Prot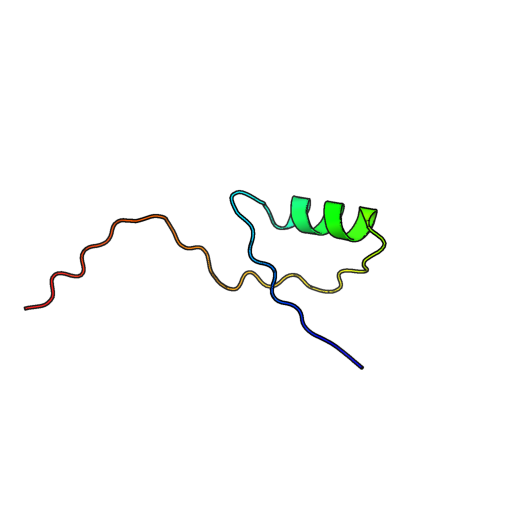ein AF-A0A934B4D3-F1 (afdb_monomer_lite)

pLDDT: mean 74.6, std 15.48, range [41.47, 93.69]

Structure (mmCIF, N/CA/C/O backbone):
data_AF-A0A934B4D3-F1
#
_entry.id   AF-A0A934B4D3-F1
#
loop_
_atom_site.group_PDB
_atom_site.id
_atom_site.type_symbol
_atom_site.label_atom_id
_atom_site.label_alt_id
_atom_site.label_comp_id
_atom_site.label_asym_id
_atom_site.label_entity_id
_atom_site.label_seq_id
_atom_site.pdbx_PDB_ins_code
_atom_site.Cartn_x
_atom_site.Cartn_y
_atom_site.Cartn_z
_atom_site.occupancy
_atom_site.B_iso_or_equiv
_atom_site.auth_seq_id
_atom_site.auth_comp_id
_atom_site.auth_asym_id
_atom_site.auth_atom_id
_atom_site.pdbx_PDB_model_num
ATOM 1 N N . MET A 1 1 ? 6.603 -17.314 -8.263 1.00 57.25 1 MET A N 1
ATOM 2 C CA . MET A 1 1 ? 7.158 -16.309 -9.188 1.00 57.25 1 MET A CA 1
ATOM 3 C C . MET A 1 1 ? 6.853 -14.974 -8.556 1.00 57.25 1 MET A C 1
ATOM 5 O O . MET A 1 1 ? 5.678 -14.658 -8.413 1.00 57.25 1 MET A O 1
ATOM 9 N N . ASP A 1 2 ? 7.878 -14.276 -8.086 1.00 74.94 2 ASP A N 1
ATOM 10 C CA . ASP A 1 2 ? 7.697 -13.030 -7.346 1.00 74.94 2 ASP A CA 1
ATOM 11 C C . ASP A 1 2 ? 7.809 -11.868 -8.330 1.00 74.94 2 ASP A C 1
ATOM 13 O O . ASP A 1 2 ? 8.825 -11.708 -9.006 1.00 74.94 2 ASP A O 1
ATOM 17 N N . ILE A 1 3 ? 6.719 -11.116 -8.476 1.00 81.31 3 ILE A N 1
ATOM 18 C CA . ILE A 1 3 ? 6.622 -9.988 -9.403 1.00 81.31 3 ILE A CA 1
ATOM 19 C C . ILE A 1 3 ? 6.546 -8.716 -8.570 1.00 81.31 3 ILE A C 1
ATOM 21 O O . ILE A 1 3 ? 5.662 -8.572 -7.727 1.00 81.31 3 ILE A O 1
ATOM 25 N N . ASN A 1 4 ? 7.470 -7.794 -8.826 1.00 81.19 4 ASN A N 1
ATOM 26 C CA . ASN A 1 4 ? 7.513 -6.501 -8.15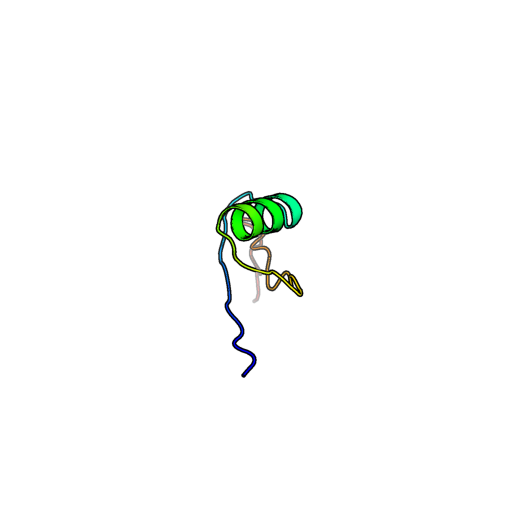8 1.00 81.19 4 ASN A CA 1
ATOM 27 C C . ASN A 1 4 ? 6.784 -5.452 -9.003 1.00 81.19 4 ASN A C 1
ATOM 29 O O . ASN A 1 4 ? 7.006 -5.359 -10.210 1.00 81.19 4 ASN A O 1
ATOM 33 N N . TYR A 1 5 ? 5.957 -4.635 -8.354 1.00 82.88 5 TYR A N 1
ATOM 34 C CA . TYR A 1 5 ? 5.250 -3.514 -8.972 1.00 82.88 5 TYR A CA 1
ATOM 35 C C . TYR A 1 5 ? 5.659 -2.207 -8.290 1.00 82.88 5 TYR A C 1
ATOM 37 O O . TYR A 1 5 ? 5.824 -2.167 -7.072 1.00 82.88 5 TYR A O 1
ATOM 45 N N . ILE A 1 6 ? 5.791 -1.131 -9.069 1.00 81.88 6 ILE A N 1
ATOM 46 C CA . ILE A 1 6 ? 6.043 0.221 -8.555 1.00 81.88 6 ILE A CA 1
ATOM 47 C C . ILE A 1 6 ? 4.745 1.017 -8.666 1.00 81.88 6 ILE A C 1
ATOM 49 O O . ILE A 1 6 ? 4.211 1.187 -9.762 1.00 81.88 6 ILE A O 1
ATOM 53 N N . LEU A 1 7 ? 4.248 1.522 -7.536 1.00 81.06 7 LEU A N 1
ATOM 54 C CA . LEU A 1 7 ? 3.049 2.351 -7.471 1.00 81.06 7 LEU A CA 1
ATOM 55 C C . LEU A 1 7 ? 3.444 3.805 -7.189 1.00 81.06 7 LEU A C 1
ATOM 57 O O . LEU A 1 7 ? 4.038 4.098 -6.154 1.00 81.06 7 LEU A O 1
ATOM 61 N N . LYS A 1 8 ? 3.090 4.719 -8.096 1.00 82.62 8 LYS A N 1
ATOM 62 C CA . LYS A 1 8 ? 3.215 6.164 -7.870 1.00 82.62 8 LYS A CA 1
ATOM 63 C C . LYS A 1 8 ? 1.888 6.702 -7.351 1.00 82.62 8 LYS A C 1
ATOM 65 O O . LYS A 1 8 ? 0.861 6.543 -8.004 1.00 82.62 8 LYS A O 1
ATOM 70 N N . VAL A 1 9 ? 1.918 7.344 -6.192 1.00 79.44 9 VAL A N 1
ATOM 71 C CA . VAL A 1 9 ? 0.746 7.939 -5.540 1.00 79.44 9 VAL A CA 1
ATOM 72 C C . VAL A 1 9 ? 1.053 9.374 -5.144 1.00 79.44 9 VAL A C 1
ATOM 74 O O . VAL A 1 9 ? 2.198 9.701 -4.841 1.00 79.44 9 VAL A O 1
ATOM 77 N N . LYS A 1 10 ? 0.027 10.224 -5.135 1.00 81.44 10 LYS A N 1
ATOM 78 C CA . LYS A 1 10 ? 0.102 11.579 -4.582 1.00 81.44 10 LYS A CA 1
ATOM 79 C C . LYS A 1 10 ? -0.570 11.590 -3.216 1.00 81.44 10 LYS A C 1
ATOM 81 O O . LYS A 1 10 ? -1.614 10.963 -3.058 1.00 81.44 10 LYS A O 1
ATOM 86 N N . ASP A 1 11 ? 0.062 12.254 -2.250 1.00 77.81 11 ASP A N 1
ATOM 87 C CA . ASP A 1 11 ? -0.483 12.529 -0.911 1.00 77.81 11 ASP A CA 1
ATOM 88 C C . ASP A 1 11 ? -0.953 11.303 -0.101 1.00 77.81 11 ASP A C 1
ATOM 90 O O . ASP A 1 11 ? -1.678 11.438 0.883 1.00 77.81 11 ASP A O 1
ATOM 94 N N . ALA A 1 12 ? -0.524 10.094 -0.471 1.00 79.69 12 ALA A N 1
ATOM 95 C CA . ALA A 1 12 ? -0.908 8.865 0.213 1.00 79.69 12 ALA A CA 1
ATOM 96 C C . ALA A 1 12 ? 0.190 8.393 1.172 1.00 79.69 12 ALA A C 1
ATOM 98 O O . ALA A 1 12 ? 1.379 8.398 0.844 1.00 79.69 12 ALA A O 1
ATOM 99 N N . LYS A 1 13 ? -0.212 7.935 2.362 1.00 83.88 13 LYS A N 1
ATOM 100 C CA . LYS A 1 13 ? 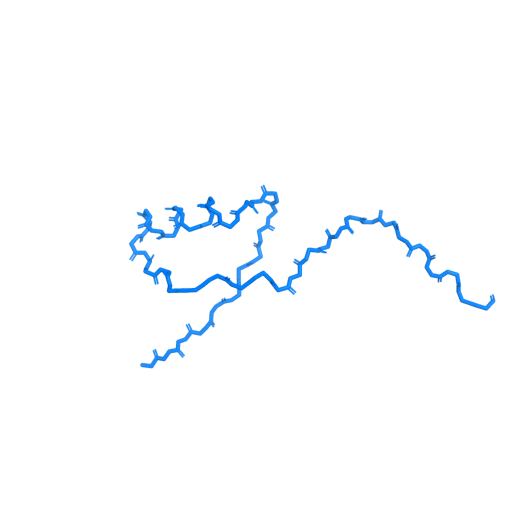0.697 7.282 3.311 1.00 83.88 13 LYS A CA 1
ATOM 101 C C . LYS A 1 13 ? 0.756 5.785 3.025 1.00 83.88 13 LYS A C 1
ATOM 103 O O . LYS A 1 13 ? -0.222 5.192 2.573 1.00 83.88 13 LYS A O 1
ATOM 108 N N . ALA A 1 14 ? 1.870 5.145 3.383 1.00 83.19 14 ALA A N 1
ATOM 109 C CA . ALA A 1 14 ? 2.045 3.697 3.231 1.00 83.19 14 ALA A CA 1
ATOM 110 C C . ALA A 1 14 ? 0.877 2.884 3.832 1.00 83.19 14 ALA A C 1
ATOM 112 O O . ALA A 1 14 ? 0.422 1.916 3.228 1.00 83.19 14 ALA A O 1
ATOM 113 N N . ALA A 1 15 ? 0.338 3.324 4.975 1.00 87.25 15 ALA A N 1
ATOM 114 C CA . ALA A 1 15 ? -0.803 2.687 5.634 1.00 87.25 15 ALA A CA 1
ATOM 115 C C . ALA A 1 15 ? -2.094 2.719 4.792 1.00 87.25 15 ALA A C 1
ATOM 117 O O . ALA A 1 15 ? -2.851 1.747 4.787 1.00 87.25 15 ALA A O 1
ATOM 118 N N . ASP A 1 16 ? -2.341 3.810 4.068 1.00 88.31 16 ASP A N 1
ATOM 119 C CA . ASP A 1 16 ? -3.540 3.972 3.238 1.00 88.31 16 ASP A CA 1
ATOM 1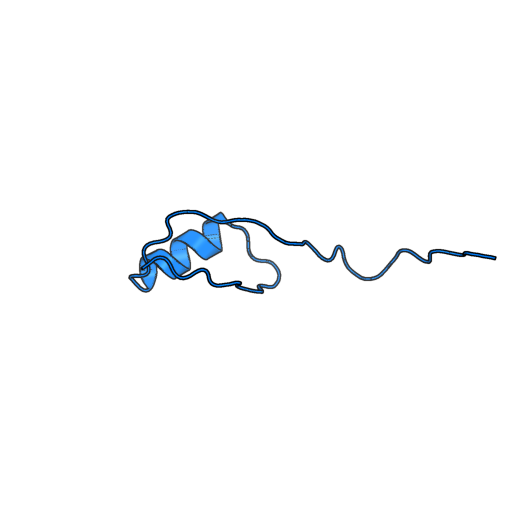20 C C . ASP A 1 16 ? -3.436 3.123 1.967 1.00 88.31 16 ASP A C 1
ATOM 122 O O . ASP A 1 16 ? -4.397 2.456 1.571 1.00 88.31 16 ASP A O 1
ATOM 126 N N . ILE A 1 17 ? -2.236 3.066 1.380 1.00 87.81 17 ILE A N 1
ATOM 127 C CA . ILE A 1 17 ? -1.916 2.184 0.250 1.00 87.81 17 ILE A CA 1
ATOM 128 C C . ILE A 1 17 ? -2.130 0.724 0.656 1.00 87.81 17 ILE A C 1
ATOM 130 O O . ILE A 1 17 ? -2.814 -0.022 -0.044 1.00 87.81 17 ILE A O 1
ATOM 134 N N . GLN A 1 18 ? -1.600 0.324 1.816 1.00 88.25 18 GLN A N 1
ATOM 135 C CA . GLN A 1 18 ? -1.734 -1.039 2.321 1.00 88.25 18 GLN A CA 1
ATOM 136 C C . GLN A 1 18 ? -3.202 -1.433 2.508 1.00 88.25 18 GLN A C 1
ATOM 138 O O . GLN A 1 18 ? -3.612 -2.490 2.031 1.00 88.25 18 GLN A O 1
ATOM 143 N N . LYS A 1 19 ? -4.002 -0.578 3.156 1.00 90.88 19 LYS A N 1
ATOM 144 C CA . LYS A 1 19 ? -5.437 -0.825 3.362 1.00 90.88 19 LYS A CA 1
ATOM 145 C C . LYS A 1 19 ? -6.197 -0.952 2.0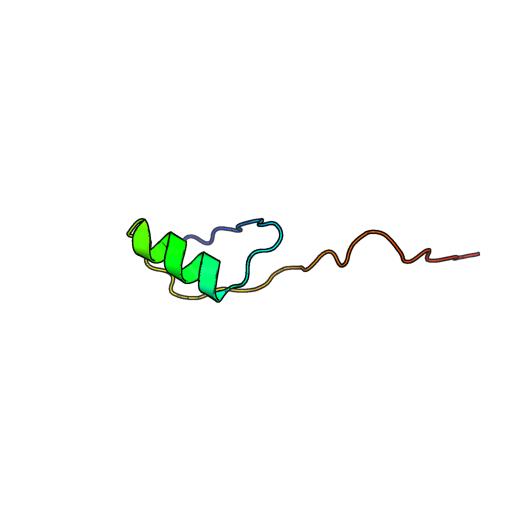45 1.00 90.88 19 LYS A C 1
ATOM 147 O O . LYS A 1 19 ? -7.005 -1.863 1.900 1.00 90.88 19 LYS A O 1
ATOM 152 N N . THR A 1 20 ? -5.927 -0.066 1.089 1.00 90.50 20 THR A N 1
ATOM 153 C CA . THR A 1 20 ? -6.615 -0.053 -0.211 1.00 90.50 20 THR A CA 1
ATOM 154 C C . THR A 1 20 ? -6.305 -1.314 -1.015 1.00 90.50 20 THR A C 1
ATOM 156 O O . THR A 1 20 ? -7.215 -1.961 -1.529 1.00 90.50 20 THR A O 1
ATOM 159 N N . LEU A 1 21 ? -5.030 -1.710 -1.073 1.00 90.25 21 LEU A N 1
ATOM 160 C CA . LEU A 1 21 ? -4.613 -2.932 -1.762 1.00 90.25 21 LEU A CA 1
ATOM 161 C C . LEU A 1 21 ? -5.199 -4.181 -1.088 1.00 90.25 21 LEU A C 1
ATOM 163 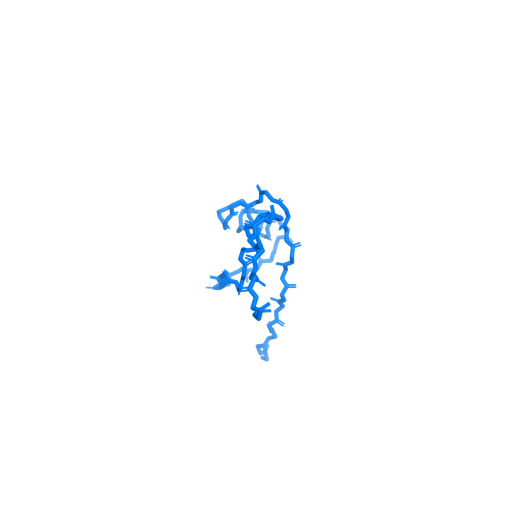O O . LEU A 1 21 ? -5.711 -5.059 -1.779 1.00 90.25 21 LEU A O 1
ATOM 167 N N . GLN A 1 22 ? -5.218 -4.231 0.247 1.00 91.25 22 GLN A N 1
ATOM 168 C CA . GLN A 1 22 ? -5.866 -5.320 0.984 1.00 91.25 22 GLN A CA 1
ATOM 169 C C . GLN A 1 22 ? -7.375 -5.391 0.714 1.00 91.25 22 GLN A C 1
ATOM 171 O O . GLN A 1 22 ? -7.895 -6.482 0.488 1.00 91.25 22 GLN A O 1
ATOM 176 N N . ALA A 1 23 ? -8.070 -4.249 0.685 1.00 93.69 23 ALA A N 1
ATOM 177 C CA . ALA A 1 23 ? -9.496 -4.182 0.361 1.00 93.69 23 ALA A CA 1
ATOM 178 C C . ALA A 1 23 ? -9.797 -4.655 -1.073 1.00 93.69 23 ALA A C 1
ATOM 180 O O . ALA A 1 23 ? -10.854 -5.228 -1.322 1.00 93.69 23 ALA A O 1
ATOM 181 N N . ALA A 1 24 ? -8.849 -4.478 -1.998 1.00 92.50 24 ALA A N 1
ATOM 182 C CA . ALA A 1 24 ? -8.917 -5.001 -3.361 1.00 92.50 24 ALA A CA 1
ATOM 183 C C . ALA A 1 24 ? -8.536 -6.496 -3.476 1.00 92.50 24 ALA A C 1
ATOM 185 O O . ALA A 1 24 ? -8.482 -7.030 -4.583 1.00 92.50 24 ALA A O 1
ATOM 186 N N . GLY A 1 25 ? -8.244 -7.180 -2.363 1.00 91.88 25 GLY A N 1
ATOM 187 C CA . GLY A 1 25 ? -7.823 -8.586 -2.348 1.00 91.88 25 GLY A CA 1
ATOM 188 C C . GLY A 1 25 ? -6.351 -8.809 -2.713 1.00 91.88 25 GLY A C 1
ATOM 189 O O . GLY A 1 25 ? -5.927 -9.948 -2.907 1.00 91.88 25 GLY A O 1
ATOM 190 N N . ILE A 1 26 ? -5.550 -7.743 -2.795 1.00 90.19 26 ILE A N 1
ATOM 191 C CA . ILE A 1 26 ? -4.125 -7.816 -3.119 1.00 90.19 26 ILE A CA 1
ATOM 192 C C . ILE A 1 26 ? -3.332 -8.007 -1.824 1.00 90.19 26 ILE A C 1
ATOM 194 O O . ILE A 1 26 ? -3.333 -7.165 -0.923 1.00 90.19 26 ILE A O 1
ATOM 198 N N . LYS A 1 27 ? -2.610 -9.127 -1.735 1.00 87.12 27 LYS A N 1
ATOM 199 C CA . LYS A 1 27 ? -1.752 -9.434 -0.588 1.00 87.12 27 LYS A CA 1
ATOM 200 C C . LYS A 1 27 ? -0.422 -8.690 -0.704 1.00 87.12 27 LYS A C 1
ATOM 202 O O . LYS A 1 27 ? 0.475 -9.114 -1.426 1.00 87.12 27 LYS A O 1
ATOM 207 N N . VAL A 1 28 ? -0.291 -7.598 0.044 1.00 83.88 28 VAL A N 1
ATOM 208 C CA . VAL A 1 28 ? 0.954 -6.826 0.144 1.00 83.88 28 VAL A CA 1
ATOM 209 C C . VAL A 1 28 ? 1.885 -7.479 1.165 1.00 83.88 28 VAL A C 1
ATOM 211 O O . VAL A 1 28 ? 1.521 -7.611 2.333 1.00 83.88 28 VAL A O 1
ATOM 214 N N . THR A 1 29 ? 3.072 -7.902 0.732 1.00 83.81 29 THR A N 1
ATOM 215 C CA . THR A 1 29 ? 4.091 -8.529 1.596 1.00 83.81 29 THR A CA 1
ATOM 216 C C . THR A 1 29 ? 5.126 -7.531 2.102 1.00 83.81 29 THR A C 1
ATOM 218 O O . THR A 1 29 ? 5.615 -7.674 3.218 1.00 83.81 29 THR A O 1
ATOM 221 N N . SER A 1 30 ? 5.444 -6.515 1.302 1.00 78.06 30 SER A N 1
ATOM 222 C CA . SER A 1 30 ? 6.383 -5.452 1.641 1.00 78.06 30 SER A CA 1
ATOM 223 C C . SER A 1 30 ? 6.022 -4.180 0.875 1.00 78.06 30 SER A C 1
ATOM 225 O O . SER A 1 30 ? 5.557 -4.254 -0.264 1.00 78.06 30 SER A O 1
ATOM 227 N N . ILE A 1 31 ? 6.220 -3.020 1.500 1.00 79.44 31 ILE A N 1
ATOM 228 C CA . ILE A 1 31 ? 6.099 -1.706 0.861 1.00 79.44 31 ILE A CA 1
ATOM 229 C C . ILE A 1 31 ? 7.460 -1.033 0.983 1.00 79.44 31 ILE A C 1
ATOM 231 O O . ILE A 1 31 ? 7.949 -0.814 2.089 1.00 79.44 31 ILE A O 1
ATOM 235 N N . THR A 1 32 ? 8.061 -0.696 -0.153 1.00 79.06 32 THR A N 1
ATOM 236 C CA . THR A 1 32 ? 9.315 0.058 -0.213 1.00 79.06 32 THR A CA 1
ATOM 237 C C . THR A 1 32 ? 9.012 1.451 -0.749 1.00 79.06 32 THR A C 1
ATOM 239 O O . THR A 1 32 ? 8.484 1.592 -1.850 1.00 79.06 32 THR A O 1
ATOM 242 N N . GLU A 1 33 ? 9.312 2.485 0.035 1.00 73.88 33 GLU A N 1
ATOM 243 C CA . GLU A 1 33 ? 9.198 3.881 -0.397 1.00 73.88 33 GLU A CA 1
ATOM 244 C C . GLU A 1 33 ? 10.410 4.209 -1.278 1.00 73.88 33 GLU A C 1
ATOM 246 O O . GLU A 1 33 ? 11.539 4.239 -0.796 1.00 73.88 33 GLU A O 1
ATOM 251 N N . VAL A 1 34 ? 10.190 4.368 -2.588 1.00 71.06 34 VAL A N 1
ATOM 252 C CA . VAL A 1 34 ? 11.291 4.485 -3.564 1.00 71.06 34 VAL A CA 1
ATOM 253 C C . VAL A 1 34 ? 11.716 5.941 -3.795 1.00 71.06 34 VAL A C 1
ATOM 255 O O . VAL A 1 34 ? 12.873 6.171 -4.122 1.00 71.06 34 VAL A O 1
ATOM 258 N N . PHE A 1 35 ? 10.835 6.933 -3.607 1.00 62.88 35 PHE A N 1
ATOM 259 C CA . PHE A 1 35 ? 11.186 8.356 -3.720 1.00 62.88 35 PHE A CA 1
ATOM 260 C C . PHE A 1 35 ? 10.015 9.247 -3.268 1.00 62.88 35 PHE A C 1
ATOM 262 O O . PHE A 1 35 ? 8.882 9.025 -3.698 1.00 62.88 35 PHE A O 1
ATOM 269 N N . LYS A 1 36 ? 10.281 10.284 -2.466 1.00 59.56 36 LYS A N 1
ATOM 270 C CA . LYS A 1 36 ? 9.391 11.446 -2.318 1.00 59.56 36 LYS A CA 1
ATOM 271 C C . LYS A 1 36 ? 10.002 12.579 -3.126 1.00 59.56 36 LYS A C 1
ATOM 273 O O . LYS A 1 36 ? 11.035 13.106 -2.729 1.00 59.56 36 LYS A O 1
ATOM 278 N N . GLU A 1 37 ? 9.371 12.972 -4.228 1.00 57.31 37 GLU A N 1
ATOM 279 C CA . GLU A 1 37 ? 9.594 14.326 -4.738 1.00 57.31 37 GLU A CA 1
ATOM 280 C C . GLU A 1 37 ? 9.034 15.283 -3.681 1.00 57.31 37 GLU A C 1
ATOM 282 O O . GLU A 1 37 ? 7.824 15.478 -3.561 1.00 57.31 37 GLU A O 1
ATOM 287 N N . GLN A 1 38 ? 9.916 15.814 -2.836 1.00 53.75 38 GLN A N 1
ATOM 288 C CA . GLN A 1 38 ? 9.618 17.022 -2.086 1.00 53.75 38 GLN A CA 1
ATOM 289 C C . GLN A 1 38 ? 9.477 18.113 -3.149 1.00 53.75 38 GLN A C 1
ATOM 291 O O . GLN A 1 38 ? 10.390 18.292 -3.951 1.00 53.75 38 GLN A O 1
ATOM 296 N N . GLY A 1 39 ? 8.283 18.703 -3.239 1.00 49.75 39 GLY A N 1
ATOM 297 C CA . GLY A 1 39 ? 7.885 19.564 -4.350 1.00 49.75 39 GLY A CA 1
ATOM 298 C C . GLY A 1 39 ? 8.936 20.606 -4.735 1.00 49.75 39 GLY A C 1
ATOM 299 O O . GLY A 1 39 ? 9.706 21.057 -3.892 1.00 49.75 39 GLY A O 1
ATOM 300 N N . GLU A 1 40 ? 8.940 20.946 -6.024 1.00 53.91 40 GLU A N 1
ATOM 301 C CA . GLU A 1 40 ? 9.553 22.132 -6.635 1.00 53.91 40 GLU A CA 1
ATOM 302 C C . GLU A 1 40 ? 10.242 23.097 -5.654 1.00 53.91 40 GLU A C 1
ATOM 304 O O . GLU A 1 40 ? 9.584 23.868 -4.957 1.00 53.91 40 GLU A O 1
ATOM 309 N N . GLY A 1 41 ? 11.578 23.105 -5.644 1.00 54.78 41 GLY A N 1
ATOM 310 C CA . GLY A 1 41 ? 12.325 24.168 -4.980 1.00 54.78 41 GLY A CA 1
ATOM 311 C C . GLY A 1 41 ? 13.647 23.746 -4.362 1.00 54.78 41 GLY A C 1
ATOM 312 O O . GLY A 1 41 ? 13.825 23.854 -3.154 1.00 54.78 41 GLY A O 1
ATOM 313 N N . THR A 1 42 ? 14.632 23.360 -5.169 1.00 42.44 42 THR A N 1
ATOM 314 C CA . THR A 1 42 ? 16.019 23.714 -4.840 1.00 42.44 42 THR A CA 1
ATOM 315 C C . THR A 1 42 ? 16.785 23.931 -6.134 1.00 42.44 42 THR A C 1
ATOM 317 O O . THR A 1 42 ? 17.139 23.000 -6.848 1.00 42.44 42 THR A O 1
ATOM 320 N N . VAL A 1 43 ? 16.977 25.207 -6.450 1.00 56.19 43 VAL A N 1
ATOM 321 C CA . VAL A 1 43 ? 17.974 25.686 -7.398 1.00 56.19 43 VAL A CA 1
ATOM 322 C C . VAL A 1 43 ? 19.350 25.199 -6.942 1.00 56.19 43 VAL A C 1
ATOM 324 O O . VAL A 1 43 ? 19.922 25.731 -5.994 1.00 56.19 43 VAL A O 1
ATOM 327 N N . SER A 1 44 ? 19.903 24.195 -7.614 1.00 46.75 44 SER A N 1
ATOM 328 C CA . SER A 1 44 ? 21.352 24.011 -7.634 1.00 46.75 44 SER A CA 1
ATOM 329 C C . SER A 1 44 ? 21.913 25.047 -8.602 1.00 46.75 44 SER A C 1
ATOM 331 O O . SER A 1 44 ? 22.016 24.814 -9.802 1.00 46.75 44 SER A O 1
ATOM 333 N N . SER A 1 45 ? 22.190 26.234 -8.060 1.00 49.59 45 SER A N 1
ATOM 334 C CA . SER A 1 45 ? 23.183 27.150 -8.609 1.00 49.59 45 SER A CA 1
ATOM 335 C C . SER A 1 45 ? 24.508 26.398 -8.654 1.00 49.59 45 SER A C 1
ATOM 337 O O . SER A 1 45 ? 25.125 26.181 -7.613 1.00 49.59 45 SER A O 1
ATOM 339 N N . GLU A 1 46 ? 24.926 26.000 -9.847 1.00 50.19 46 GLU A N 1
ATOM 340 C CA . GLU A 1 46 ? 26.293 25.586 -10.119 1.00 50.19 46 GLU A CA 1
ATOM 341 C C . GLU A 1 46 ? 26.820 26.450 -11.273 1.00 50.19 46 GLU A C 1
ATOM 343 O O . GLU A 1 46 ? 26.167 26.549 -12.314 1.00 50.19 46 GLU A O 1
ATOM 348 N N . ALA A 1 47 ? 27.995 27.042 -11.016 1.00 41.47 47 ALA A N 1
ATOM 349 C CA . ALA A 1 47 ? 28.815 27.969 -11.812 1.00 41.47 47 ALA A CA 1
ATOM 350 C C . ALA A 1 47 ? 28.518 29.476 -11.692 1.00 41.47 47 ALA A C 1
ATOM 352 O O . ALA A 1 47 ? 27.540 29.977 -12.288 1.00 41.47 47 ALA A O 1
#

Secondary structure (DSSP, 8-state):
---------SS--HHHHHHHHHHTT--------------S-------

Sequence (47 aa):
MDINYILKVKDAKAADIQKTLQAAGIKVTSITEVFKEQGEGTVSSEA

Foldseek 3Di:
DDDDDDDDDPPDDPVRVCVVCVVVVHDDPDDDDPDDPPDDDDDPPDD

Radius of gyration: 15.45 Å; chains: 1; bounding box: 38×44×17 Å